Protein AF-A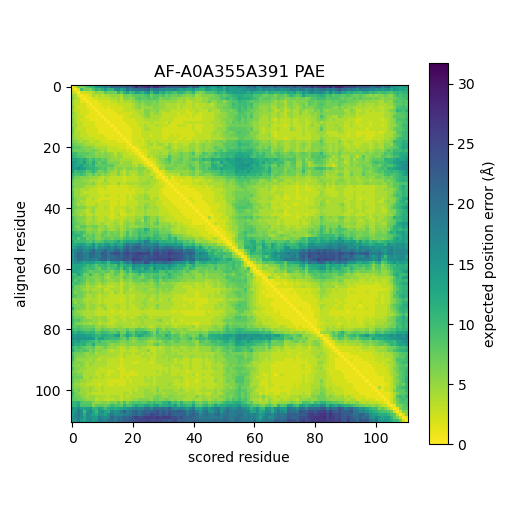0A355A391-F1 (afdb_monomer)

Radius of gyration: 13.14 Å; Cα contacts (8 Å, |Δi|>4): 127; chains: 1; bounding box: 35×25×36 Å

Secondary structure (DSSP, 8-state):
--HHHHHHHHHHHHHHHHHHHHHSTTBPP--HHHHHHHHHHHHHHHHHHHHHH-SS---HHHHHHHHHHHHHHHHHHHHHHHSS--B-HHHHHHHHHHHHHHHHHTTS---

pLDDT: mean 79.26, std 11.6, range [38.56, 91.12]

Structure (mmCIF, N/CA/C/O backbone):
data_AF-A0A355A391-F1
#
_entry.id   AF-A0A355A391-F1
#
loop_
_atom_site.group_PDB
_atom_site.id
_atom_site.type_symbol
_atom_site.label_atom_id
_atom_site.label_alt_id
_atom_site.label_comp_id
_atom_site.label_asym_id
_atom_site.label_entity_id
_atom_site.label_seq_id
_atom_site.pdbx_PDB_ins_code
_atom_site.Cartn_x
_atom_site.Cartn_y
_atom_site.Cartn_z
_atom_site.occupancy
_atom_site.B_iso_or_equiv
_atom_site.auth_seq_id
_atom_site.auth_comp_id
_atom_site.auth_asym_id
_atom_site.auth_atom_id
_atom_site.pdbx_PDB_model_num
ATOM 1 N N . MET A 1 1 ? -9.107 -2.180 15.577 1.00 55.50 1 MET A N 1
ATOM 2 C CA . MET A 1 1 ? -9.593 -2.901 14.379 1.00 55.50 1 MET A CA 1
ATOM 3 C C . MET A 1 1 ? -9.856 -4.357 14.746 1.00 55.50 1 MET A C 1
ATOM 5 O O . MET A 1 1 ? -9.009 -4.943 15.404 1.00 55.50 1 MET A O 1
ATOM 9 N N . THR A 1 2 ? -10.996 -4.942 14.368 1.00 68.38 2 THR A N 1
ATOM 10 C CA . THR A 1 2 ? -11.228 -6.400 14.467 1.00 68.38 2 THR A CA 1
ATOM 11 C C . THR A 1 2 ? -10.343 -7.115 13.439 1.00 68.38 2 THR A C 1
ATOM 13 O O . THR A 1 2 ? -10.182 -6.598 12.335 1.00 68.38 2 THR A O 1
ATOM 16 N N . TRP A 1 3 ? -9.785 -8.289 13.754 1.00 67.38 3 TRP A N 1
ATOM 17 C CA . TRP A 1 3 ? -8.884 -9.053 12.865 1.00 67.38 3 TRP A CA 1
ATOM 18 C C . TRP A 1 3 ? -9.431 -9.242 11.435 1.00 67.38 3 TRP A C 1
ATOM 20 O O . TRP A 1 3 ? -8.691 -9.119 10.461 1.00 67.38 3 TRP A O 1
ATOM 30 N N . LEU A 1 4 ? -10.750 -9.415 11.297 1.00 74.25 4 LEU A N 1
ATOM 31 C CA . LEU A 1 4 ? -11.457 -9.508 10.011 1.00 74.25 4 LEU A CA 1
ATOM 32 C C . LEU A 1 4 ? -11.259 -8.283 9.095 1.00 74.25 4 LEU A C 1
ATOM 34 O O . LEU A 1 4 ? -11.221 -8.399 7.872 1.00 74.25 4 LEU A O 1
ATOM 38 N N . ARG A 1 5 ? -11.120 -7.094 9.683 1.00 72.62 5 ARG A N 1
ATOM 39 C CA . ARG A 1 5 ? -10.978 -5.820 8.967 1.00 72.62 5 ARG A CA 1
ATOM 40 C C . ARG A 1 5 ? -9.582 -5.651 8.367 1.00 72.62 5 ARG A C 1
ATOM 42 O O . ARG A 1 5 ? -9.427 -5.140 7.265 1.00 72.62 5 ARG A O 1
ATOM 49 N N . MET A 1 6 ? -8.560 -6.112 9.086 1.00 73.81 6 MET A N 1
ATOM 50 C CA . MET A 1 6 ? -7.188 -6.106 8.582 1.00 73.81 6 MET A CA 1
ATOM 51 C C . MET A 1 6 ? -7.046 -7.067 7.397 1.00 73.81 6 MET A C 1
ATOM 53 O O . MET A 1 6 ? -6.428 -6.718 6.397 1.00 73.81 6 MET A O 1
ATOM 57 N N . ILE A 1 7 ? -7.683 -8.239 7.485 1.00 81.69 7 ILE A N 1
ATOM 58 C CA . ILE A 1 7 ? -7.679 -9.255 6.425 1.00 81.69 7 ILE A CA 1
ATOM 59 C C . ILE A 1 7 ? -8.416 -8.758 5.174 1.00 81.69 7 ILE A C 1
ATOM 61 O O . ILE A 1 7 ? -7.900 -8.887 4.070 1.00 81.69 7 ILE A O 1
ATOM 65 N N . THR A 1 8 ? -9.598 -8.157 5.326 1.00 81.00 8 THR A N 1
ATOM 66 C CA . THR A 1 8 ? -10.367 -7.621 4.184 1.00 81.00 8 THR A CA 1
ATOM 67 C C . THR A 1 8 ? -9.622 -6.500 3.469 1.00 81.00 8 THR A C 1
ATOM 69 O O . THR A 1 8 ? -9.518 -6.534 2.244 1.00 81.00 8 THR A O 1
ATOM 72 N N . ARG A 1 9 ? -9.024 -5.562 4.215 1.00 78.88 9 ARG A N 1
ATOM 73 C CA . ARG A 1 9 ? -8.169 -4.514 3.643 1.00 78.88 9 ARG A CA 1
ATOM 74 C C . ARG A 1 9 ? -6.961 -5.099 2.920 1.00 78.88 9 ARG A C 1
ATOM 76 O O . ARG A 1 9 ? -6.676 -4.713 1.796 1.00 78.88 9 ARG A O 1
ATOM 83 N N . PHE A 1 10 ? -6.272 -6.047 3.548 1.00 86.12 10 PHE A N 1
ATOM 84 C CA . PHE A 1 10 ? -5.140 -6.744 2.948 1.00 86.12 10 PHE A CA 1
ATOM 85 C C . PHE A 1 10 ? -5.508 -7.382 1.601 1.00 86.12 10 PHE A C 1
ATOM 87 O O . PHE A 1 10 ? -4.846 -7.117 0.600 1.00 86.12 10 PHE A O 1
ATOM 94 N N . ILE A 1 11 ? -6.601 -8.149 1.557 1.00 88.06 11 ILE A N 1
ATOM 95 C CA . ILE A 1 11 ? -7.075 -8.809 0.334 1.00 88.06 11 ILE A CA 1
ATOM 96 C C . ILE A 1 11 ? -7.444 -7.774 -0.735 1.00 88.06 11 ILE A C 1
ATOM 98 O O . ILE A 1 11 ? -7.022 -7.912 -1.884 1.00 88.06 11 ILE A O 1
ATOM 102 N N . ALA A 1 12 ? -8.198 -6.732 -0.368 1.00 85.88 12 ALA A N 1
ATOM 103 C CA . ALA A 1 12 ? -8.606 -5.678 -1.293 1.00 85.88 12 ALA A CA 1
ATOM 104 C C . ALA A 1 12 ? -7.389 -4.968 -1.899 1.00 85.88 12 ALA A C 1
ATOM 106 O O . ALA A 1 12 ? -7.283 -4.863 -3.118 1.00 85.88 12 ALA A O 1
ATOM 107 N N . VAL A 1 13 ? -6.429 -4.555 -1.070 1.00 85.56 13 VAL A N 1
ATOM 108 C CA . VAL A 1 13 ? -5.209 -3.878 -1.522 1.00 85.56 13 VAL A CA 1
ATOM 109 C C . VAL A 1 13 ? -4.370 -4.792 -2.417 1.00 85.56 13 VAL A C 1
ATOM 111 O O . VAL A 1 13 ? -3.926 -4.357 -3.476 1.00 85.56 13 VAL A O 1
ATOM 114 N N . SER A 1 14 ? -4.179 -6.063 -2.052 1.00 89.06 14 SER A N 1
ATOM 115 C CA . SER A 1 14 ? -3.434 -7.017 -2.884 1.00 89.06 14 SER A CA 1
ATOM 116 C C . SER A 1 14 ? -4.076 -7.228 -4.255 1.00 89.06 14 SER A C 1
ATOM 118 O O . SER A 1 14 ? -3.365 -7.246 -5.261 1.00 89.06 14 SER A O 1
ATOM 120 N N . LEU A 1 15 ? -5.407 -7.345 -4.318 1.00 89.06 15 LEU A N 1
ATOM 121 C CA . LEU A 1 15 ? -6.133 -7.433 -5.586 1.00 89.06 15 LEU A CA 1
ATOM 122 C C . LEU A 1 15 ? -5.980 -6.152 -6.403 1.00 89.06 15 LEU A C 1
ATOM 124 O O . LEU A 1 15 ? -5.676 -6.211 -7.592 1.00 89.06 15 LEU A O 1
ATOM 128 N N . VAL A 1 16 ? -6.139 -4.993 -5.770 1.00 88.81 16 VAL A N 1
ATOM 129 C CA . VAL A 1 16 ? -6.031 -3.701 -6.448 1.00 88.81 16 VAL A CA 1
ATOM 130 C C . VAL A 1 16 ? -4.634 -3.510 -7.041 1.00 88.81 16 VAL A C 1
ATOM 132 O O . VAL A 1 16 ? -4.528 -3.130 -8.200 1.00 88.81 16 VAL A O 1
ATOM 135 N N . ILE A 1 17 ? -3.563 -3.853 -6.322 1.00 88.25 17 ILE A N 1
ATOM 136 C CA . ILE A 1 17 ? -2.190 -3.768 -6.847 1.00 88.25 17 ILE A CA 1
ATOM 137 C C . ILE A 1 17 ? -1.999 -4.678 -8.066 1.00 88.25 17 ILE A C 1
ATOM 139 O O . ILE A 1 17 ? -1.379 -4.259 -9.045 1.00 88.25 17 ILE A O 1
ATOM 143 N N . LEU A 1 18 ? -2.545 -5.900 -8.034 1.00 89.12 18 LEU A N 1
ATOM 144 C CA . LEU A 1 18 ? -2.482 -6.812 -9.180 1.00 89.12 18 LEU A CA 1
ATOM 145 C C . LEU A 1 18 ? -3.148 -6.214 -10.411 1.00 89.12 18 LEU A C 1
ATOM 147 O O . LEU A 1 18 ? -2.565 -6.258 -11.488 1.00 89.12 18 LEU A O 1
ATOM 151 N N . PHE A 1 19 ? -4.339 -5.638 -10.253 1.00 88.31 19 PHE A N 1
ATOM 152 C CA . PHE A 1 19 ? -5.066 -5.007 -11.354 1.00 88.31 19 PHE A CA 1
ATOM 153 C C . PHE A 1 19 ? -4.368 -3.744 -11.859 1.00 88.31 19 PHE A C 1
ATOM 155 O O . PHE A 1 19 ? -4.252 -3.531 -13.066 1.00 88.31 19 PHE A O 1
ATOM 162 N N . ILE A 1 20 ? -3.868 -2.917 -10.944 1.00 88.12 20 ILE A N 1
ATOM 163 C CA . ILE A 1 20 ? -3.209 -1.656 -11.270 1.00 88.12 20 ILE A CA 1
ATOM 164 C C . ILE A 1 20 ? -1.944 -1.877 -12.107 1.00 88.12 20 ILE A C 1
ATOM 166 O O . ILE A 1 20 ? -1.685 -1.086 -13.013 1.00 88.12 20 ILE A O 1
ATOM 170 N N . GLY A 1 21 ? -1.209 -2.969 -11.878 1.00 82.94 21 GLY A N 1
ATOM 171 C CA . GLY A 1 21 ? -0.043 -3.320 -12.691 1.00 82.94 21 GLY A CA 1
ATOM 172 C C . GLY A 1 21 ? -0.335 -3.518 -14.183 1.00 82.94 21 GLY A C 1
ATOM 173 O O . GLY A 1 21 ? 0.583 -3.415 -14.988 1.00 82.94 21 GLY A O 1
ATOM 174 N N . TYR A 1 22 ? -1.596 -3.751 -14.563 1.00 83.00 22 TYR A N 1
ATOM 175 C CA . TYR A 1 22 ? -2.027 -3.829 -15.964 1.00 83.00 22 TYR A CA 1
ATOM 176 C C . TYR A 1 22 ? -2.655 -2.531 -16.484 1.00 83.00 22 TYR A C 1
ATOM 178 O O . TYR A 1 22 ? -2.692 -2.310 -17.692 1.00 83.00 22 TYR A O 1
ATOM 186 N N . LEU A 1 23 ? -3.174 -1.685 -15.591 1.00 83.56 23 LEU A N 1
ATOM 187 C CA . LEU A 1 23 ? -3.936 -0.484 -15.945 1.00 83.56 23 LEU A CA 1
ATOM 188 C C . LEU A 1 23 ? -3.073 0.781 -15.990 1.00 83.56 23 LEU A C 1
ATOM 190 O O . LEU A 1 23 ? -3.357 1.686 -16.773 1.00 83.56 23 LEU A O 1
ATOM 194 N N . LEU A 1 24 ? -2.051 0.875 -15.133 1.00 83.50 24 LEU A N 1
ATOM 195 C CA . LEU A 1 24 ? -1.261 2.092 -14.980 1.00 83.50 24 LEU A CA 1
ATOM 196 C C . LEU A 1 24 ? 0.067 2.034 -15.747 1.00 83.50 24 LEU A C 1
ATOM 198 O O . LEU A 1 24 ? 0.901 1.165 -15.478 1.00 83.50 24 LEU A O 1
ATOM 202 N N . PRO A 1 25 ? 0.345 3.021 -16.618 1.00 76.56 25 PRO A N 1
ATOM 203 C CA . PRO A 1 25 ? 1.661 3.155 -17.222 1.00 76.56 25 PRO A CA 1
ATOM 204 C C . PRO A 1 25 ? 2.710 3.488 -16.149 1.00 76.56 25 PRO A C 1
ATOM 206 O O . PRO A 1 25 ? 2.529 4.380 -15.318 1.00 76.56 25 PRO A O 1
ATOM 209 N N . GLY A 1 26 ? 3.838 2.775 -16.173 1.00 78.44 26 GLY A N 1
ATOM 210 C CA . GLY A 1 26 ? 4.929 2.958 -15.210 1.00 78.44 26 GLY A CA 1
ATOM 211 C C . GLY A 1 26 ? 4.808 2.132 -13.925 1.00 78.44 26 GLY A C 1
ATOM 212 O O . GLY A 1 26 ? 5.629 2.320 -13.025 1.00 78.44 26 GLY A O 1
ATOM 213 N N . PHE A 1 27 ? 3.836 1.219 -13.841 1.00 80.44 27 PHE A N 1
ATOM 214 C CA . PHE A 1 27 ? 3.816 0.143 -12.853 1.00 80.44 27 PHE A CA 1
ATOM 215 C C . PHE A 1 27 ? 4.237 -1.162 -13.538 1.00 80.44 27 PHE A C 1
ATOM 217 O O . PHE A 1 27 ? 3.610 -1.588 -14.504 1.00 80.44 27 PHE A O 1
ATOM 224 N N . SER A 1 28 ? 5.328 -1.781 -13.084 1.00 79.38 28 SER A N 1
ATOM 225 C CA . SER A 1 28 ? 5.744 -3.075 -13.639 1.00 79.38 28 SER A CA 1
ATOM 226 C C . SER A 1 28 ? 4.744 -4.161 -13.254 1.00 79.38 28 SER A C 1
ATOM 228 O O . SER A 1 28 ? 4.300 -4.210 -12.107 1.00 79.38 28 SER A O 1
ATOM 230 N N . ILE A 1 29 ? 4.438 -5.066 -14.184 1.00 79.38 29 ILE A N 1
ATOM 231 C CA . ILE A 1 29 ? 3.639 -6.255 -13.879 1.00 79.38 29 ILE A CA 1
ATOM 232 C C . ILE A 1 29 ? 4.414 -7.082 -12.850 1.00 79.38 29 ILE A C 1
ATOM 234 O O . ILE A 1 29 ? 5.540 -7.513 -13.103 1.00 79.38 29 ILE A O 1
ATOM 238 N N . ILE A 1 30 ? 3.813 -7.276 -11.677 1.00 82.75 30 ILE A N 1
ATOM 239 C CA . ILE A 1 30 ? 4.402 -8.046 -10.582 1.00 82.75 30 ILE A CA 1
ATOM 240 C C . ILE A 1 30 ? 3.712 -9.404 -10.437 1.00 82.75 30 ILE A C 1
ATOM 242 O O . ILE A 1 30 ? 2.510 -9.516 -10.696 1.00 82.75 30 ILE A O 1
ATOM 246 N N . PRO A 1 31 ? 4.436 -10.445 -9.991 1.00 86.94 31 PRO A N 1
ATOM 247 C CA . PRO A 1 31 ? 3.825 -11.737 -9.723 1.00 86.94 31 PRO A CA 1
ATOM 248 C C . PRO A 1 31 ? 2.896 -11.663 -8.503 1.00 86.94 31 PRO A C 1
ATOM 250 O O . PRO A 1 31 ? 3.042 -10.808 -7.624 1.00 86.94 31 PRO A O 1
ATOM 253 N N . PHE A 1 32 ? 1.961 -12.614 -8.425 1.00 87.12 32 PHE A N 1
ATOM 254 C CA . PHE A 1 32 ? 0.967 -12.701 -7.351 1.00 87.12 32 PHE A CA 1
ATOM 255 C C . PHE A 1 32 ? 1.588 -12.644 -5.950 1.00 87.12 32 PHE A C 1
ATOM 257 O O . PHE A 1 32 ? 1.146 -11.867 -5.109 1.00 87.12 32 PHE A O 1
ATOM 264 N N . SER A 1 33 ? 2.664 -13.397 -5.713 1.00 87.25 33 SER A N 1
ATOM 265 C CA . SER A 1 33 ? 3.382 -13.423 -4.431 1.00 87.25 33 SER A CA 1
ATOM 266 C C . SER A 1 33 ? 3.885 -12.042 -4.000 1.00 87.25 33 SER A C 1
ATOM 268 O O . SER A 1 33 ? 3.767 -11.668 -2.833 1.00 87.25 33 SER A O 1
ATOM 270 N N . THR A 1 34 ? 4.398 -11.253 -4.943 1.00 86.94 34 THR A N 1
ATOM 271 C CA . THR A 1 34 ? 4.866 -9.889 -4.695 1.00 86.94 34 THR A CA 1
ATOM 272 C C . THR A 1 34 ? 3.706 -8.950 -4.388 1.00 86.94 34 THR A C 1
ATOM 274 O O . THR A 1 34 ? 3.819 -8.128 -3.486 1.00 86.94 34 THR A O 1
ATOM 277 N N . ALA A 1 35 ? 2.566 -9.079 -5.067 1.00 86.94 35 ALA A N 1
ATOM 278 C CA . ALA A 1 35 ? 1.396 -8.254 -4.762 1.00 86.94 35 ALA A CA 1
ATOM 279 C C . ALA A 1 35 ? 0.774 -8.581 -3.394 1.00 86.94 35 ALA A C 1
ATOM 281 O O . ALA A 1 35 ? 0.333 -7.684 -2.671 1.00 86.94 35 ALA A O 1
ATOM 282 N N . VAL A 1 36 ? 0.781 -9.860 -3.013 1.00 89.44 36 VAL A N 1
ATOM 283 C CA . VAL A 1 36 ? 0.385 -10.312 -1.675 1.00 89.44 36 VAL A CA 1
ATOM 284 C C . VAL A 1 36 ? 1.303 -9.690 -0.625 1.00 89.44 36 VAL A C 1
ATOM 286 O O . VAL A 1 36 ? 0.821 -9.050 0.303 1.00 89.44 36 VAL A O 1
ATOM 289 N N . LEU A 1 37 ? 2.625 -9.765 -0.799 1.00 88.12 37 LEU A N 1
ATOM 290 C CA . LEU A 1 37 ? 3.563 -9.092 0.105 1.00 88.12 37 LEU A CA 1
ATOM 291 C C . LEU A 1 37 ? 3.350 -7.571 0.140 1.00 88.12 37 LEU A C 1
ATOM 293 O O . LEU A 1 37 ? 3.335 -6.986 1.219 1.00 88.12 37 LEU A O 1
ATOM 297 N N . GLY A 1 38 ? 3.121 -6.928 -1.005 1.00 86.94 38 GLY A N 1
ATOM 298 C CA . GLY A 1 38 ? 2.863 -5.487 -1.076 1.00 86.94 38 GLY A CA 1
ATOM 299 C C . GLY A 1 38 ? 1.632 -5.085 -0.269 1.00 86.94 38 GLY A C 1
ATOM 300 O O . GLY A 1 38 ? 1.699 -4.174 0.557 1.00 86.94 38 GLY A O 1
ATOM 301 N N . GLY A 1 39 ? 0.534 -5.826 -0.432 1.00 87.00 39 GLY A N 1
ATOM 302 C CA . GLY A 1 39 ? -0.671 -5.634 0.370 1.00 87.00 39 GLY A CA 1
ATOM 303 C C . GLY A 1 39 ? -0.428 -5.845 1.862 1.00 87.00 39 GLY A C 1
ATOM 304 O O . GLY A 1 39 ? -0.982 -5.102 2.667 1.00 87.00 39 GLY A O 1
ATOM 305 N N . PHE A 1 40 ? 0.442 -6.785 2.251 1.00 88.25 40 PHE A N 1
ATOM 306 C CA . PHE A 1 40 ? 0.789 -7.018 3.658 1.00 88.25 40 PHE A CA 1
ATOM 307 C C . PHE A 1 40 ? 1.486 -5.797 4.262 1.00 88.25 40 PHE A C 1
ATOM 309 O O . PHE A 1 40 ? 1.090 -5.320 5.326 1.00 88.25 40 PHE A O 1
ATOM 316 N N . PHE A 1 41 ? 2.475 -5.244 3.557 1.00 86.69 41 PHE A N 1
ATOM 317 C CA . PHE A 1 41 ? 3.183 -4.038 3.988 1.00 86.69 41 PHE A CA 1
ATOM 318 C C . PHE A 1 41 ? 2.257 -2.823 4.070 1.00 86.69 41 PHE A C 1
ATOM 320 O O . PHE A 1 41 ? 2.297 -2.090 5.057 1.00 86.69 41 PHE A O 1
ATOM 327 N N . ILE A 1 42 ? 1.396 -2.618 3.071 1.00 85.38 42 ILE A N 1
ATOM 328 C CA . ILE A 1 42 ? 0.473 -1.476 3.032 1.00 85.38 42 ILE A CA 1
ATOM 329 C C . ILE A 1 42 ? -0.603 -1.596 4.113 1.00 85.38 42 ILE A C 1
ATOM 331 O O . ILE A 1 42 ? -0.867 -0.624 4.817 1.00 85.38 42 ILE A O 1
ATOM 335 N N . ALA A 1 43 ? -1.191 -2.779 4.300 1.00 83.81 43 ALA A N 1
ATOM 336 C CA . ALA A 1 43 ? -2.163 -3.015 5.364 1.00 83.81 43 ALA A CA 1
ATOM 337 C C . ALA A 1 43 ? -1.520 -2.872 6.754 1.00 83.81 43 ALA A C 1
ATOM 339 O O . ALA A 1 43 ? -2.119 -2.271 7.648 1.00 83.81 43 ALA A O 1
ATOM 340 N N . GLY A 1 44 ? -0.289 -3.366 6.930 1.00 84.38 44 GLY A N 1
ATOM 341 C CA . GLY A 1 44 ? 0.480 -3.224 8.167 1.00 84.38 44 GLY A CA 1
ATOM 342 C C . GLY A 1 44 ? 0.827 -1.768 8.493 1.00 84.38 44 GLY A C 1
ATOM 343 O O . GLY A 1 44 ? 0.609 -1.315 9.616 1.00 84.38 44 GLY A O 1
ATOM 344 N N . LEU A 1 45 ? 1.299 -0.998 7.510 1.00 82.50 45 LEU A N 1
ATOM 345 C CA . LEU A 1 45 ? 1.5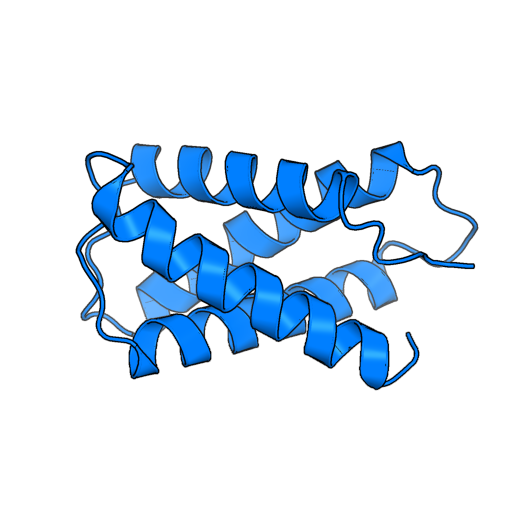76 0.433 7.682 1.00 82.50 45 LEU A CA 1
ATOM 346 C C . LEU A 1 45 ? 0.301 1.247 7.879 1.00 82.50 45 LEU A C 1
ATOM 348 O O . LEU A 1 45 ? 0.271 2.160 8.699 1.00 82.50 45 LEU A O 1
ATOM 352 N N . GLY A 1 46 ? -0.772 0.886 7.183 1.00 78.81 46 GLY A N 1
ATOM 353 C CA . GLY A 1 46 ? -2.084 1.476 7.385 1.00 78.81 46 GLY A CA 1
ATOM 354 C C . GLY A 1 46 ? -2.597 1.282 8.807 1.00 78.81 46 GLY A C 1
ATOM 355 O O . GLY A 1 46 ? -3.124 2.228 9.383 1.00 78.81 46 GLY A O 1
ATOM 356 N N . TYR A 1 47 ? -2.371 0.112 9.404 1.00 77.31 47 TYR A N 1
ATOM 357 C CA . TYR A 1 47 ? -2.669 -0.131 10.815 1.00 77.31 47 TYR A CA 1
ATOM 358 C C . TYR A 1 47 ? -1.814 0.739 11.753 1.00 77.31 47 TYR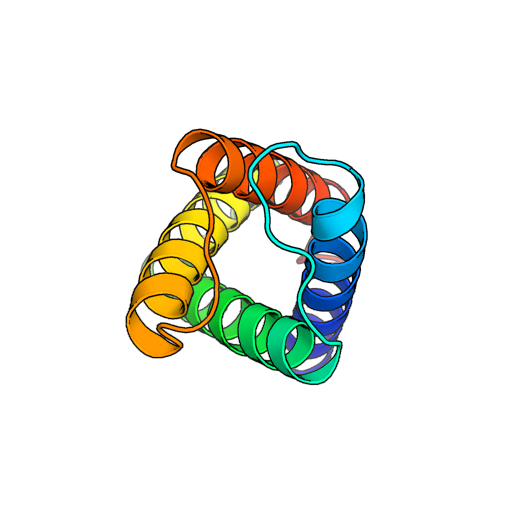 A C 1
ATOM 360 O O . TYR A 1 47 ? -2.336 1.327 12.703 1.00 77.31 47 TYR A O 1
ATOM 368 N N . LEU A 1 48 ? -0.511 0.873 11.488 1.00 77.19 48 LEU A N 1
ATOM 369 C CA . LEU A 1 48 ? 0.375 1.731 12.287 1.00 77.19 48 LEU A CA 1
ATOM 370 C C . LEU A 1 48 ? -0.049 3.205 12.229 1.00 77.19 48 LEU A C 1
ATOM 372 O O . LEU A 1 48 ? -0.091 3.883 13.251 1.00 77.19 48 LEU A O 1
ATOM 376 N N . ILE A 1 49 ? -0.424 3.699 11.051 1.00 73.06 49 ILE A N 1
ATOM 377 C CA . ILE A 1 49 ? -0.882 5.081 10.892 1.00 73.06 49 ILE A CA 1
ATOM 378 C C . ILE A 1 49 ? -2.240 5.278 11.564 1.00 73.06 49 ILE A C 1
ATOM 380 O O . ILE A 1 49 ? -2.423 6.275 12.251 1.00 73.06 49 ILE A O 1
ATOM 384 N N . GLU A 1 50 ? -3.178 4.338 11.444 1.00 70.56 50 GLU A N 1
ATOM 385 C CA . GLU A 1 50 ? -4.467 4.424 12.142 1.00 70.56 50 GLU A CA 1
ATOM 386 C C . GLU A 1 50 ? -4.294 4.407 13.667 1.00 70.56 50 GLU A C 1
ATOM 388 O O . GLU A 1 50 ? -4.911 5.204 14.365 1.00 70.56 50 GLU A O 1
ATOM 393 N N . THR A 1 51 ? -3.421 3.555 14.204 1.00 71.12 51 THR A N 1
ATOM 394 C CA . THR A 1 51 ? -3.188 3.496 15.658 1.00 71.12 51 THR A CA 1
ATOM 395 C C . THR A 1 51 ? -2.546 4.765 16.220 1.00 71.12 51 THR A C 1
ATOM 397 O O . THR A 1 51 ? -2.849 5.146 17.352 1.00 71.12 51 THR A O 1
ATOM 400 N N . VAL A 1 52 ? -1.698 5.445 15.442 1.00 68.19 52 VAL A N 1
ATOM 401 C CA . VAL A 1 52 ? -1.037 6.694 15.853 1.00 68.19 52 VAL A CA 1
ATOM 402 C C . VAL A 1 52 ? -1.907 7.929 15.580 1.00 68.19 52 VAL A C 1
ATOM 404 O O . VAL A 1 52 ? -1.969 8.825 16.421 1.00 68.19 52 VAL A O 1
ATOM 407 N N . ALA A 1 53 ? -2.591 7.988 14.435 1.00 63.41 53 ALA A N 1
ATOM 408 C CA . ALA A 1 53 ? -3.316 9.173 13.968 1.00 63.41 53 ALA A CA 1
ATOM 409 C C . ALA A 1 53 ? -4.796 9.210 14.389 1.00 63.41 53 ALA A C 1
ATOM 411 O O . ALA A 1 53 ? -5.357 10.291 14.559 1.00 63.41 53 ALA A O 1
ATOM 412 N N . LEU A 1 54 ? -5.449 8.058 14.573 1.00 63.19 54 LEU A N 1
ATOM 413 C CA . LEU A 1 54 ? -6.896 7.963 14.793 1.00 63.19 54 LEU A CA 1
ATOM 414 C C . LEU A 1 54 ? -7.213 7.529 16.228 1.00 63.19 54 LEU A C 1
ATOM 416 O O . LEU A 1 54 ? -7.618 6.401 16.492 1.00 63.19 54 LEU A O 1
ATOM 420 N N . LYS A 1 55 ? -7.047 8.461 17.177 1.00 56.59 55 LYS A N 1
ATOM 421 C CA . LYS A 1 55 ? -7.454 8.283 18.587 1.00 56.59 55 LYS A CA 1
ATOM 422 C C . LYS A 1 55 ? -8.921 8.636 18.877 1.00 56.59 55 LYS A C 1
ATOM 424 O O . LYS A 1 55 ? -9.416 8.256 19.935 1.00 56.59 55 LYS A O 1
ATOM 429 N N . LYS A 1 56 ? -9.619 9.357 17.991 1.00 52.91 56 LYS A N 1
ATOM 430 C CA . LYS A 1 56 ? -11.038 9.730 18.140 1.00 52.91 56 LYS A CA 1
ATOM 431 C C . LYS A 1 56 ? -11.730 9.813 16.779 1.00 52.91 56 LYS A C 1
ATOM 433 O O . LYS A 1 56 ? -11.106 10.211 15.805 1.00 52.91 56 LYS A O 1
ATOM 438 N N . GLU A 1 57 ? -12.996 9.396 16.782 1.00 55.22 57 GLU A N 1
ATOM 439 C CA . GLU A 1 57 ? -14.034 9.474 15.740 1.00 55.22 57 GLU A CA 1
ATOM 440 C C . GLU A 1 57 ? -13.612 10.172 14.435 1.00 55.22 57 GLU A C 1
ATOM 442 O O . GLU A 1 57 ? -13.727 11.387 14.289 1.00 55.22 57 GLU A O 1
ATOM 447 N N . ALA A 1 58 ? -13.124 9.389 13.471 1.00 56.16 58 ALA A N 1
ATOM 448 C CA . ALA A 1 58 ? -12.876 9.896 12.128 1.00 56.16 58 ALA A CA 1
ATOM 449 C C . ALA A 1 58 ? -14.165 9.985 11.325 1.00 56.16 58 ALA A C 1
ATOM 451 O O . ALA A 1 58 ? -14.950 9.036 11.275 1.00 56.16 58 ALA A O 1
ATOM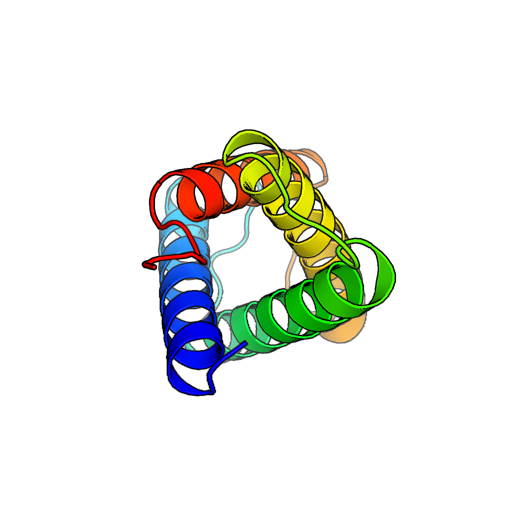 452 N N . LEU A 1 59 ? -14.323 11.101 10.615 1.00 59.09 59 LEU A N 1
ATOM 453 C CA . LEU A 1 59 ? -15.291 11.200 9.537 1.00 59.09 59 LEU A CA 1
ATOM 454 C C . LEU A 1 59 ? -14.903 10.234 8.396 1.00 59.09 59 LEU A C 1
ATOM 456 O O . LEU A 1 59 ? -13.713 9.999 8.174 1.00 59.09 59 LEU A O 1
ATOM 460 N N . PRO A 1 60 ? -15.873 9.745 7.600 1.00 63.41 60 PRO A N 1
ATOM 461 C CA . PRO A 1 60 ? -15.633 8.888 6.431 1.00 63.41 60 PRO A CA 1
ATOM 462 C C . PRO A 1 60 ? -14.531 9.409 5.493 1.00 63.41 60 PRO A C 1
ATOM 464 O O . PRO A 1 60 ? -13.740 8.641 4.955 1.00 63.41 60 PRO A O 1
ATOM 467 N N . TYR A 1 61 ? -14.429 10.734 5.360 1.00 65.12 61 TYR A N 1
ATOM 468 C CA . TYR A 1 61 ? -13.427 11.410 4.539 1.00 65.12 61 TYR A CA 1
ATOM 469 C C . TYR A 1 61 ? -11.981 11.199 5.024 1.00 65.12 61 TYR A C 1
ATOM 471 O O . TYR A 1 61 ? -11.051 11.115 4.222 1.00 65.12 61 TYR A O 1
ATOM 479 N N . THR A 1 62 ? -11.771 11.061 6.336 1.00 69.56 62 THR A N 1
ATOM 480 C CA . THR A 1 62 ? -10.442 10.858 6.927 1.00 69.56 62 THR A CA 1
ATOM 481 C C . THR A 1 62 ? -9.850 9.506 6.525 1.00 69.56 62 THR A C 1
ATOM 483 O O . THR A 1 62 ? -8.634 9.388 6.388 1.00 69.56 62 THR A O 1
ATOM 486 N N . HIS A 1 63 ? -10.687 8.500 6.258 1.00 73.69 63 HIS A N 1
ATOM 487 C CA . HIS A 1 63 ? -10.225 7.169 5.865 1.00 73.69 63 HIS A CA 1
ATOM 488 C C . HIS A 1 63 ? -9.576 7.147 4.480 1.00 73.69 63 HIS A C 1
ATOM 490 O O . HIS A 1 63 ? -8.547 6.497 4.318 1.00 73.69 63 HIS A O 1
ATOM 496 N N . GLY A 1 64 ? -10.094 7.913 3.514 1.00 76.06 64 GLY A N 1
ATOM 497 C CA . GLY A 1 64 ? -9.486 7.996 2.182 1.00 76.06 64 GLY A CA 1
ATOM 498 C C . GLY A 1 64 ? -8.096 8.635 2.213 1.00 76.06 64 GLY A C 1
ATOM 499 O O . GLY A 1 64 ? -7.159 8.133 1.596 1.00 76.06 64 GLY A O 1
ATOM 500 N N . VAL A 1 65 ? -7.923 9.700 3.004 1.00 80.25 65 VAL A N 1
ATOM 501 C CA . VAL A 1 65 ? -6.624 10.381 3.166 1.00 80.25 65 VAL A CA 1
ATOM 502 C C . VAL A 1 65 ? -5.615 9.496 3.902 1.00 80.25 65 VAL A C 1
ATOM 504 O O . VAL A 1 65 ? -4.442 9.431 3.523 1.00 80.25 65 VAL A O 1
ATOM 507 N N . VAL A 1 66 ? -6.060 8.776 4.935 1.00 79.19 66 VAL A N 1
ATOM 508 C CA . VAL A 1 66 ? -5.215 7.824 5.668 1.00 79.19 66 VAL A CA 1
ATOM 509 C C . VAL A 1 66 ? -4.832 6.641 4.780 1.00 79.19 66 VAL A C 1
ATOM 511 O O . VAL A 1 66 ? -3.660 6.273 4.749 1.00 79.19 66 VAL A O 1
ATOM 514 N N . GLY A 1 67 ? -5.773 6.096 4.005 1.00 81.88 67 GLY A N 1
ATOM 515 C CA . GLY A 1 67 ? -5.527 5.043 3.018 1.00 81.88 67 GLY A CA 1
ATOM 516 C C . GLY A 1 67 ? -4.527 5.476 1.948 1.00 81.88 67 GLY A C 1
ATOM 517 O O . GLY A 1 67 ? -3.538 4.782 1.711 1.00 81.88 67 GLY A O 1
ATOM 518 N N . PHE A 1 68 ? -4.707 6.673 1.382 1.00 88.44 68 PHE A N 1
ATOM 519 C CA . PHE A 1 68 ? -3.779 7.274 0.420 1.00 88.44 68 PHE A CA 1
ATOM 520 C C . PHE A 1 68 ? -2.363 7.404 0.992 1.00 88.44 68 PHE A C 1
ATOM 522 O O . PHE A 1 68 ? -1.386 6.977 0.373 1.00 88.44 68 PHE A O 1
ATOM 529 N N . THR A 1 69 ? -2.244 7.962 2.197 1.00 86.44 69 THR A N 1
ATOM 530 C CA . THR A 1 69 ? -0.945 8.218 2.835 1.00 86.44 69 THR A CA 1
ATOM 531 C C . THR A 1 69 ? -0.245 6.912 3.202 1.00 86.44 69 THR A C 1
ATOM 533 O O . THR A 1 69 ? 0.928 6.725 2.879 1.00 86.44 69 THR A O 1
ATOM 536 N N . ALA A 1 70 ? -0.975 5.975 3.811 1.00 85.88 70 ALA A N 1
ATOM 537 C CA . ALA A 1 70 ? -0.469 4.655 4.168 1.00 85.88 70 ALA A CA 1
ATOM 538 C C . ALA A 1 70 ? 0.012 3.873 2.950 1.00 85.88 70 ALA A C 1
ATOM 540 O O . ALA A 1 70 ? 1.078 3.264 2.983 1.00 85.88 70 ALA A O 1
ATOM 541 N N . THR A 1 71 ? -0.748 3.933 1.861 1.00 88.62 71 THR A N 1
ATOM 542 C CA . THR A 1 71 ? -0.396 3.253 0.619 1.00 88.62 71 THR A CA 1
ATOM 543 C C . THR A 1 71 ? 0.803 3.896 -0.053 1.00 88.62 71 THR A C 1
ATOM 545 O O . THR A 1 71 ? 1.693 3.188 -0.510 1.00 88.62 71 THR A O 1
ATOM 548 N N . THR A 1 72 ? 0.868 5.228 -0.082 1.00 91.12 72 THR A N 1
ATOM 549 C CA . THR A 1 72 ? 2.014 5.953 -0.646 1.00 91.12 72 THR A CA 1
ATOM 550 C C . THR A 1 72 ? 3.296 5.571 0.087 1.00 91.12 72 THR A C 1
ATOM 552 O O . THR A 1 72 ? 4.261 5.136 -0.538 1.00 91.12 72 THR A O 1
ATOM 555 N N . LEU A 1 73 ? 3.292 5.661 1.421 1.00 88.94 73 LEU A N 1
ATOM 556 C CA . LEU A 1 73 ? 4.442 5.284 2.242 1.00 88.94 73 LEU A CA 1
ATOM 557 C C . LEU A 1 73 ? 4.758 3.792 2.114 1.00 88.94 73 LEU A C 1
ATOM 559 O O . LEU A 1 73 ? 5.920 3.426 1.959 1.00 88.94 73 LEU A O 1
ATOM 563 N N . GLY A 1 74 ? 3.735 2.938 2.116 1.00 88.06 74 GLY A N 1
ATOM 564 C CA . GLY A 1 74 ? 3.903 1.498 1.986 1.00 88.06 74 GLY A CA 1
ATOM 565 C C . GLY A 1 74 ? 4.513 1.084 0.665 1.00 88.06 74 GLY A C 1
ATOM 566 O O . GLY A 1 74 ? 5.457 0.306 0.670 1.00 88.06 74 GLY A O 1
ATOM 567 N N . LEU A 1 75 ? 4.068 1.654 -0.452 1.00 88.88 75 LEU A N 1
ATOM 568 C CA . LEU A 1 75 ? 4.657 1.375 -1.758 1.00 88.88 75 LEU A CA 1
ATOM 569 C C . LEU A 1 75 ? 6.083 1.913 -1.882 1.00 88.88 75 LEU A C 1
ATOM 571 O O . LEU A 1 75 ? 6.916 1.252 -2.496 1.00 88.88 75 LEU A O 1
ATOM 575 N N . ILE A 1 76 ? 6.391 3.072 -1.290 1.00 89.25 76 ILE A N 1
ATOM 576 C CA . ILE A 1 76 ? 7.761 3.604 -1.264 1.00 89.25 76 ILE A CA 1
A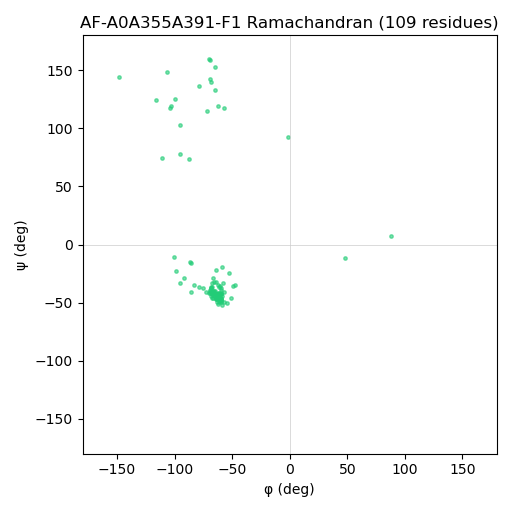TOM 577 C C . ILE A 1 76 ? 8.680 2.649 -0.496 1.00 89.25 76 ILE A C 1
ATOM 579 O O . ILE A 1 76 ? 9.70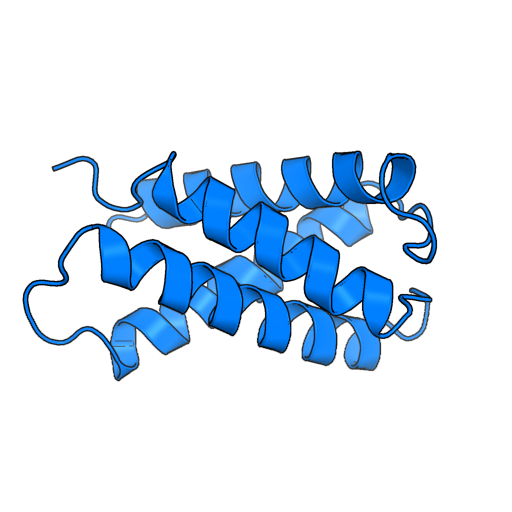9 2.234 -1.029 1.00 89.25 76 ILE A O 1
ATOM 583 N N . VAL A 1 77 ? 8.293 2.260 0.723 1.00 87.88 77 VAL A N 1
ATOM 584 C CA . VAL A 1 77 ? 9.061 1.317 1.550 1.00 87.88 77 VAL A CA 1
ATOM 585 C C . VAL A 1 77 ? 9.202 -0.021 0.832 1.00 87.88 77 VAL A C 1
ATOM 587 O O . VAL A 1 77 ? 10.302 -0.551 0.722 1.00 87.88 77 VAL A O 1
ATOM 590 N N . PHE A 1 78 ? 8.108 -0.540 0.283 1.00 86.81 78 PHE A N 1
ATOM 591 C CA . PHE A 1 78 ? 8.073 -1.815 -0.422 1.00 86.81 78 PHE A CA 1
ATOM 592 C C . PHE A 1 78 ? 8.964 -1.823 -1.669 1.00 86.81 78 PHE A C 1
ATOM 594 O O . PHE A 1 78 ? 9.710 -2.777 -1.882 1.00 86.81 78 PHE A O 1
ATOM 601 N N . LYS A 1 79 ? 8.952 -0.740 -2.459 1.00 86.56 79 LYS A N 1
ATOM 602 C CA . LYS A 1 79 ? 9.834 -0.559 -3.621 1.00 86.56 79 LYS A CA 1
ATOM 603 C C . LYS A 1 79 ? 11.309 -0.611 -3.217 1.00 86.56 79 LYS A C 1
ATOM 605 O O . LYS A 1 79 ? 12.095 -1.263 -3.900 1.00 86.56 79 LYS A O 1
ATOM 610 N N . VAL A 1 80 ? 11.678 0.056 -2.120 1.00 86.31 80 VAL A N 1
ATOM 611 C CA . VAL A 1 80 ? 13.056 0.049 -1.600 1.00 86.31 80 VAL A CA 1
ATOM 612 C C . VAL A 1 80 ? 13.444 -1.338 -1.088 1.00 86.31 80 VAL A C 1
ATOM 614 O O . VAL A 1 80 ? 14.558 -1.784 -1.340 1.00 86.31 80 VAL A O 1
ATOM 617 N N . LEU A 1 81 ? 12.531 -2.038 -0.411 1.00 84.25 81 LEU A N 1
ATOM 618 C CA . LEU A 1 81 ? 12.811 -3.338 0.199 1.00 84.25 81 LEU A CA 1
ATOM 619 C C . LEU A 1 81 ? 12.942 -4.470 -0.824 1.00 84.25 81 LEU A C 1
ATOM 621 O O . LEU A 1 81 ? 13.805 -5.328 -0.670 1.00 84.25 81 LEU A O 1
ATOM 625 N N . LEU A 1 82 ? 12.083 -4.502 -1.849 1.00 79.38 82 LEU A N 1
ATOM 626 C CA . LEU A 1 82 ? 12.054 -5.629 -2.781 1.00 79.38 82 LEU A CA 1
ATOM 627 C C . LEU A 1 82 ? 13.032 -5.507 -3.947 1.00 79.38 82 LEU A C 1
ATOM 629 O O . LEU A 1 82 ? 13.238 -6.532 -4.592 1.00 79.38 82 LEU A O 1
ATOM 633 N N . LEU A 1 83 ? 13.603 -4.322 -4.228 1.00 71.56 83 LEU A N 1
ATOM 634 C CA . LEU A 1 83 ? 14.565 -3.976 -5.309 1.00 71.56 83 LEU A CA 1
ATOM 635 C C . LEU A 1 83 ? 14.237 -4.450 -6.746 1.00 71.56 83 LEU A C 1
ATOM 637 O O . LEU A 1 83 ? 14.847 -3.993 -7.706 1.00 71.56 83 LEU A O 1
ATOM 641 N N . THR A 1 84 ? 13.255 -5.326 -6.908 1.00 74.12 84 THR A N 1
ATOM 642 C CA . THR A 1 84 ? 12.908 -6.072 -8.119 1.00 74.12 84 THR A CA 1
ATOM 643 C C . THR A 1 84 ? 11.714 -5.424 -8.819 1.00 74.12 84 THR A C 1
ATOM 645 O O . THR A 1 84 ? 11.378 -5.770 -9.946 1.00 74.12 84 THR A O 1
ATOM 648 N N . ILE A 1 85 ? 11.055 -4.466 -8.159 1.00 78.12 85 ILE A N 1
ATOM 649 C CA . ILE A 1 85 ? 9.866 -3.793 -8.673 1.00 78.12 85 ILE A CA 1
ATOM 650 C C . ILE A 1 85 ? 10.247 -2.403 -9.155 1.00 78.12 85 ILE A C 1
ATOM 652 O O . ILE A 1 85 ? 10.642 -1.538 -8.370 1.00 78.12 85 ILE A O 1
ATOM 656 N N . ASN A 1 86 ? 10.067 -2.167 -10.450 1.00 80.75 86 ASN A N 1
ATOM 657 C CA . ASN A 1 86 ? 10.252 -0.849 -11.027 1.00 80.75 86 ASN A CA 1
ATOM 658 C C . ASN A 1 86 ? 8.899 -0.127 -11.100 1.00 80.75 86 ASN A C 1
ATOM 660 O O . ASN A 1 86 ? 8.056 -0.440 -11.942 1.00 80.75 86 ASN A O 1
ATOM 664 N N . ILE A 1 87 ? 8.678 0.804 -10.170 1.00 85.19 87 ILE A N 1
ATOM 665 C CA . ILE A 1 87 ? 7.493 1.672 -10.129 1.00 85.19 87 ILE A CA 1
ATOM 666 C C . ILE A 1 87 ? 7.959 3.113 -10.323 1.00 85.19 87 ILE A C 1
ATOM 668 O O . ILE A 1 87 ? 8.814 3.596 -9.570 1.00 85.19 87 ILE A O 1
ATOM 672 N N . SER A 1 88 ? 7.413 3.813 -11.315 1.00 89.44 88 SER A N 1
ATOM 673 C CA . SER A 1 88 ? 7.687 5.236 -11.529 1.00 89.44 88 SER A CA 1
ATOM 674 C C . SER A 1 88 ? 7.053 6.095 -10.426 1.00 89.44 88 SER A C 1
ATOM 676 O O . SER A 1 88 ? 6.116 5.675 -9.748 1.00 89.44 88 SER A O 1
ATOM 678 N N . TRP A 1 89 ? 7.536 7.326 -10.239 1.00 87.56 89 TRP A N 1
ATOM 679 C CA . TRP A 1 89 ? 6.921 8.262 -9.285 1.00 87.56 89 TRP A CA 1
ATOM 680 C C . TRP A 1 89 ? 5.457 8.569 -9.629 1.00 87.56 89 TRP A C 1
ATOM 682 O O . TRP A 1 89 ? 4.615 8.628 -8.737 1.00 87.56 89 TRP A O 1
ATOM 692 N N . LEU A 1 90 ? 5.140 8.672 -10.924 1.00 88.06 90 LEU A N 1
ATOM 693 C CA . LEU A 1 90 ? 3.767 8.795 -11.422 1.00 88.06 90 LEU A CA 1
ATOM 694 C C . LEU A 1 90 ? 2.927 7.562 -11.068 1.00 88.06 90 LEU A C 1
ATOM 696 O O . LEU A 1 90 ? 1.825 7.703 -10.543 1.00 88.06 90 LEU A O 1
ATOM 700 N N . GLY A 1 91 ? 3.468 6.361 -11.289 1.00 88.19 91 GLY A N 1
ATOM 701 C CA . GLY A 1 91 ? 2.812 5.104 -10.940 1.00 88.19 91 GLY A CA 1
ATOM 702 C C . GLY A 1 91 ? 2.510 5.011 -9.446 1.00 88.19 91 GLY A C 1
ATOM 703 O O . GLY A 1 91 ? 1.405 4.627 -9.082 1.00 88.19 91 GLY A O 1
ATOM 704 N N . LEU A 1 92 ? 3.441 5.427 -8.580 1.00 89.44 92 LEU A N 1
ATOM 705 C CA . LEU A 1 92 ? 3.240 5.456 -7.126 1.00 89.44 92 LEU A CA 1
ATOM 706 C C . LEU A 1 92 ? 2.063 6.349 -6.723 1.00 89.44 92 LEU A C 1
ATOM 708 O O . LEU A 1 92 ? 1.198 5.893 -5.980 1.00 89.44 92 LEU A O 1
ATOM 712 N N . ILE A 1 93 ? 2.020 7.584 -7.231 1.00 90.50 93 ILE A N 1
ATOM 713 C CA . ILE A 1 93 ? 0.973 8.562 -6.898 1.00 90.50 93 ILE A CA 1
ATOM 714 C C . ILE A 1 93 ? -0.393 8.094 -7.406 1.00 90.50 93 ILE A C 1
ATOM 716 O O . ILE A 1 93 ? -1.382 8.159 -6.682 1.00 90.50 93 ILE A O 1
ATOM 720 N N . LEU A 1 94 ? -0.460 7.597 -8.643 1.00 90.62 94 LEU A N 1
ATOM 721 C CA . LEU A 1 94 ? -1.706 7.097 -9.225 1.00 90.62 94 LEU A CA 1
ATOM 722 C C . LEU A 1 94 ? -2.199 5.840 -8.496 1.00 90.62 94 LEU A C 1
ATOM 724 O O . LEU A 1 94 ? -3.383 5.730 -8.185 1.00 90.62 94 LEU A O 1
ATOM 728 N N . THR A 1 95 ? -1.2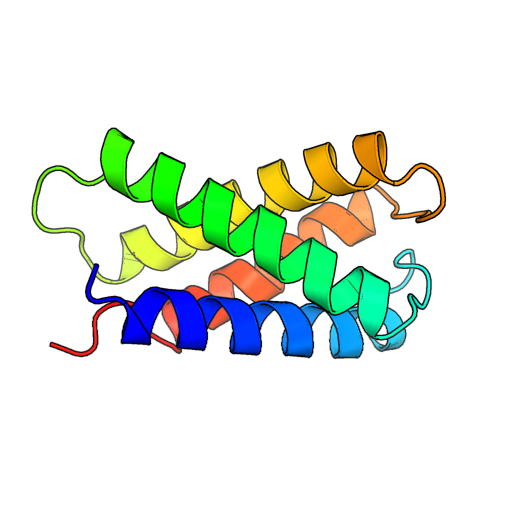92 4.917 -8.168 1.00 89.06 95 THR A N 1
ATOM 729 C CA . THR A 1 95 ? -1.626 3.687 -7.436 1.00 89.06 95 THR A CA 1
ATOM 730 C C . THR A 1 95 ? -2.142 4.010 -6.040 1.00 89.06 95 THR A C 1
ATOM 732 O O . THR A 1 95 ? -3.174 3.484 -5.625 1.00 89.06 95 THR A O 1
ATOM 735 N N . SER A 1 96 ? -1.454 4.894 -5.310 1.00 90.44 96 SER A N 1
ATOM 736 C CA . SER A 1 96 ? -1.878 5.274 -3.967 1.00 90.44 96 SER A CA 1
ATOM 737 C C . SER A 1 96 ? -3.185 6.057 -3.974 1.00 90.44 96 SER A C 1
ATOM 739 O O . SER A 1 96 ? -3.989 5.873 -3.062 1.00 90.44 96 SER A O 1
ATOM 741 N N . LEU A 1 97 ? -3.445 6.859 -5.013 1.00 90.62 97 LEU A N 1
ATOM 742 C CA . LEU A 1 97 ? -4.720 7.548 -5.206 1.00 90.62 97 LEU A CA 1
ATOM 743 C C . LEU A 1 97 ? -5.869 6.560 -5.406 1.00 90.62 97 LEU A C 1
ATOM 745 O O . LEU A 1 97 ? -6.872 6.654 -4.706 1.00 90.62 97 LEU A O 1
ATOM 749 N N . ILE A 1 98 ? -5.712 5.584 -6.305 1.00 89.44 98 ILE A N 1
ATOM 750 C CA . ILE A 1 98 ? -6.741 4.565 -6.552 1.00 89.44 98 ILE A CA 1
ATOM 751 C C . ILE A 1 98 ? -7.014 3.768 -5.276 1.00 89.44 98 ILE A C 1
ATOM 753 O O . ILE A 1 98 ? -8.168 3.613 -4.891 1.00 89.44 98 ILE A O 1
ATOM 757 N N . ILE A 1 99 ? -5.974 3.306 -4.581 1.00 87.12 99 ILE A N 1
ATOM 758 C CA . ILE A 1 99 ? -6.144 2.533 -3.344 1.00 87.12 99 ILE A CA 1
ATOM 759 C C . ILE A 1 99 ? -6.769 3.389 -2.234 1.00 87.12 99 ILE A C 1
ATOM 761 O O . ILE A 1 99 ? -7.658 2.913 -1.538 1.00 87.12 99 ILE A O 1
ATOM 765 N N . GLY A 1 100 ? -6.376 4.658 -2.093 1.00 86.62 100 GLY A N 1
ATOM 766 C CA . GLY A 1 100 ? -6.996 5.581 -1.138 1.00 86.62 100 GLY A CA 1
ATOM 767 C C . GLY A 1 100 ? -8.482 5.825 -1.419 1.00 86.62 100 GLY A C 1
ATOM 768 O O . GLY A 1 100 ? -9.278 5.909 -0.486 1.00 86.62 100 GLY A O 1
ATOM 769 N N . LEU A 1 101 ? -8.881 5.877 -2.695 1.00 86.56 101 LEU A N 1
ATOM 770 C CA . LEU A 1 101 ? -10.290 5.934 -3.095 1.00 86.56 101 LEU A CA 1
ATOM 771 C C . LEU A 1 101 ? -11.023 4.619 -2.800 1.00 86.56 101 LEU A C 1
ATOM 773 O O . LEU A 1 101 ? -12.157 4.646 -2.325 1.00 86.56 101 LEU A O 1
ATOM 777 N N . VAL A 1 102 ? -10.383 3.470 -3.027 1.00 83.38 102 VAL A N 1
ATOM 778 C CA . VAL A 1 102 ? -10.945 2.156 -2.677 1.00 83.38 102 VAL A CA 1
ATOM 779 C C . VAL A 1 102 ? -11.157 2.035 -1.164 1.00 83.38 102 VAL A C 1
ATOM 781 O O . VAL A 1 102 ? -12.227 1.600 -0.752 1.00 83.38 102 VAL A O 1
ATOM 784 N N . ASP A 1 103 ? -10.210 2.495 -0.342 1.00 79.06 103 ASP A N 1
ATOM 785 C CA . ASP A 1 103 ? -10.321 2.524 1.129 1.00 79.06 103 ASP A CA 1
ATOM 786 C C . ASP A 1 103 ? -11.452 3.462 1.620 1.00 79.06 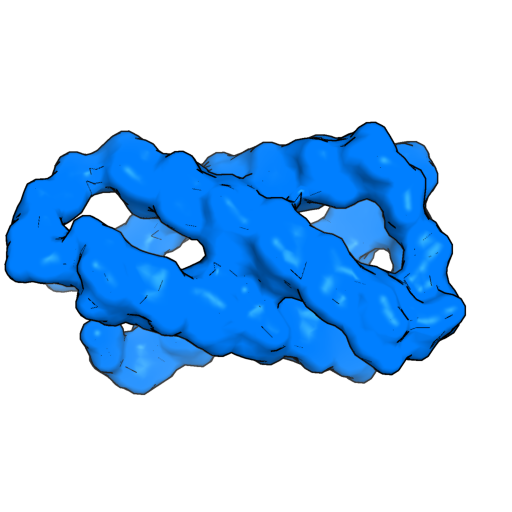103 ASP A C 1
ATOM 788 O O . ASP A 1 103 ? -11.962 3.297 2.729 1.00 79.06 103 ASP A O 1
ATOM 792 N N . LEU A 1 104 ? -11.875 4.438 0.805 1.00 79.00 104 LEU A N 1
ATOM 793 C CA . LEU A 1 104 ? -13.026 5.304 1.093 1.00 79.00 104 LEU A CA 1
ATOM 794 C C . LEU A 1 104 ? -14.367 4.609 0.787 1.00 79.00 104 LEU A C 1
ATOM 796 O O . LEU A 1 104 ? -15.343 4.814 1.509 1.00 79.00 104 LEU A O 1
ATOM 800 N N . ILE A 1 105 ? -14.416 3.795 -0.276 1.00 73.81 105 ILE A N 1
ATOM 801 C CA . ILE A 1 105 ? -15.619 3.072 -0.741 1.00 73.81 105 ILE A CA 1
ATOM 802 C C . ILE A 1 105 ? -15.832 1.765 0.020 1.00 73.81 105 ILE A C 1
ATOM 804 O O . ILE A 1 105 ? -16.971 1.364 0.251 1.00 73.81 105 ILE A O 1
ATOM 808 N N . ILE A 1 106 ? -14.746 1.090 0.390 1.00 68.50 106 ILE A N 1
ATOM 809 C CA . ILE A 1 106 ? -14.739 -0.051 1.296 1.00 68.50 106 ILE A CA 1
ATOM 810 C C . ILE A 1 106 ? -14.420 0.542 2.665 1.00 68.50 106 ILE A C 1
ATOM 812 O O . ILE A 1 106 ? -13.261 0.483 3.082 1.00 68.50 106 ILE A O 1
ATOM 816 N N . PRO A 1 107 ? -15.391 1.180 3.358 1.00 55.44 107 PRO A N 1
ATOM 817 C CA . PRO A 1 107 ? -15.106 1.775 4.640 1.00 55.44 107 PRO A CA 1
ATOM 818 C C . PRO A 1 107 ? -14.556 0.663 5.514 1.00 55.44 107 PRO A C 1
ATOM 820 O O . PRO A 1 107 ? -15.242 -0.313 5.830 1.00 55.44 107 PRO A O 1
ATOM 823 N N . SER A 1 108 ? -13.306 0.836 5.942 1.00 53.66 108 SER A N 1
ATOM 824 C CA . SER A 1 108 ? -12.746 -0.008 6.984 1.00 53.66 108 SER A CA 1
ATOM 825 C C . SER A 1 108 ? -13.688 0.015 8.191 1.00 53.66 108 SER A C 1
ATOM 827 O O . SER A 1 108 ? -13.785 -0.980 8.881 1.00 53.66 108 SER A O 1
ATOM 829 N N . SER A 1 109 ? -14.502 1.060 8.376 1.00 47.66 109 SER A N 1
ATOM 830 C CA . SER A 1 109 ? -15.665 1.098 9.263 1.00 47.66 109 SER A CA 1
ATOM 831 C C . SER A 1 109 ? -16.984 0.610 8.623 1.00 47.66 109 SER A C 1
ATOM 833 O O . SER A 1 109 ? -17.898 1.409 8.422 1.00 47.66 109 SER A O 1
ATOM 835 N N . LEU A 1 110 ? -17.168 -0.696 8.411 1.00 38.56 110 LEU A N 1
ATOM 836 C CA . LEU A 1 110 ? -18.514 -1.251 8.617 1.00 38.56 110 LEU A CA 1
ATOM 837 C C . LEU A 1 110 ? -18.745 -1.268 10.132 1.00 38.56 110 LEU A C 1
ATOM 839 O O . LEU A 1 110 ? -17.952 -1.857 10.878 1.00 38.56 110 LEU A O 1
ATOM 843 N N . LYS A 1 111 ? -19.724 -0.468 10.554 1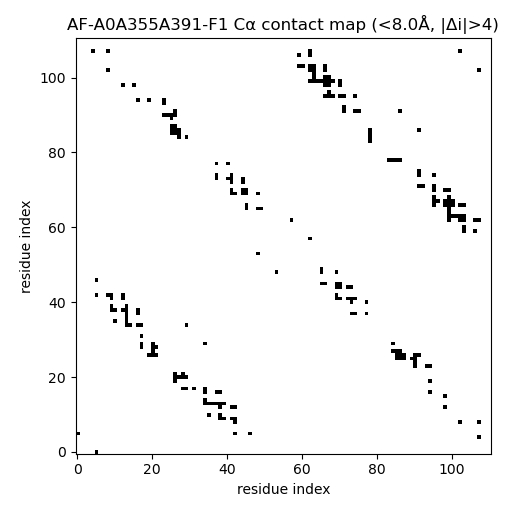.00 39.34 111 LYS A N 1
ATOM 844 C CA . LYS A 1 111 ? -20.131 -0.283 11.945 1.00 39.34 111 LYS A CA 1
ATOM 845 C C . LYS A 1 111 ? -20.798 -1.550 12.466 1.00 39.34 111 LYS A C 1
ATOM 847 O O . LYS A 1 111 ? -21.557 -2.157 11.680 1.00 39.34 111 LYS A O 1
#

Sequence (111 aa):
MTWLRMITRFIAVSLVILFIGYLLPGFSIIPFSTAVLGGFFIAGLGYLIETVALKKEALPYTHGVVGFTATTLGLIVFKVLLLTINISWLGLILTSLIIGLVDLIIPSSLK

Solvent-accessible surface area (backbone atoms only — not comparable to full-atom values): 5896 Å² total; per-residue (Å²): 134,60,73,70,50,56,52,52,48,22,53,51,45,17,51,49,50,54,53,39,26,77,73,40,78,50,31,52,78,66,57,70,70,56,26,48,51,48,13,49,47,22,41,51,40,33,48,54,47,44,70,72,72,57,85,65,90,74,56,73,71,53,42,20,56,48,34,22,50,21,32,40,52,23,50,54,52,46,37,67,72,62,72,78,59,61,61,37,73,66,25,46,54,53,50,15,48,53,50,5,52,47,36,43,74,52,47,80,72,75,127

Foldseek 3Di:
DPPVLLVVQLVVQLVLLQVLCVVDPQWDNDDSVLSSVLSVQLSVQLVVCCVVPPPDDDDLLVQLVSQLVSQLVSVVVSCVVVVPTGGDPRSSNVSSNVRSVVCSVVPSDPD

Mean predicted aligned error: 6.78 Å

Nearest PDB structures (foldseek):
  8hlm-assembly1_B  TM=2.606E-01  e=8.674E+00  Homo sapiens